Protein AF-A0A975RRR5-F1 (afdb_monomer_lite)

Sequence (77 aa):
MERSEMDEAILTEEELQRAVRRIFKLSQTDPEFRTLCLSNPNEAIQRITGKTVPVGVKIQFLDSASNEADGSRDAAT

Structure (mmCIF, N/CA/C/O backbone):
data_AF-A0A975RRR5-F1
#
_entry.id   AF-A0A975RRR5-F1
#
loop_
_atom_site.group_PDB
_atom_site.id
_atom_site.type_symbol
_atom_site.label_atom_id
_atom_site.label_alt_id
_atom_site.label_comp_id
_atom_site.label_asym_id
_atom_site.label_entity_id
_atom_site.label_seq_id
_atom_site.pdbx_PDB_ins_code
_atom_site.Cartn_x
_atom_site.Cartn_y
_atom_site.Cartn_z
_atom_site.occupancy
_atom_site.B_iso_or_equiv
_atom_site.auth_seq_id
_atom_site.auth_comp_id
_atom_site.auth_asym_id
_atom_site.auth_atom_id
_atom_site.pdbx_PDB_model_num
ATOM 1 N N . MET A 1 1 ? -20.168 -7.759 24.857 1.00 46.19 1 MET A N 1
ATOM 2 C CA . MET A 1 1 ? -18.925 -7.160 25.395 1.00 46.19 1 MET A CA 1
ATOM 3 C C . MET A 1 1 ? -17.882 -7.407 24.319 1.00 46.19 1 MET A C 1
ATOM 5 O O . MET A 1 1 ? -17.178 -8.389 24.402 1.00 46.19 1 MET A O 1
ATOM 9 N N . GLU A 1 2 ? -17.918 -6.644 23.222 1.00 51.19 2 GLU A N 1
ATOM 10 C CA . GLU A 1 2 ? -17.269 -7.038 21.948 1.00 51.19 2 GLU A CA 1
ATOM 11 C C . GLU A 1 2 ? -16.755 -5.801 21.188 1.00 51.19 2 GLU A C 1
ATOM 13 O O . GLU A 1 2 ? -17.064 -5.586 20.023 1.00 51.19 2 GLU A O 1
ATOM 18 N N . ARG A 1 3 ? -16.037 -4.903 21.869 1.00 51.06 3 ARG A N 1
ATOM 19 C CA . ARG A 1 3 ? -15.430 -3.719 21.225 1.00 51.06 3 ARG A CA 1
ATOM 20 C C . ARG A 1 3 ? -13.918 -3.626 21.425 1.00 51.06 3 ARG A C 1
ATOM 22 O O . ARG A 1 3 ? -13.367 -2.547 21.303 1.00 51.06 3 ARG A O 1
ATOM 29 N N . SER A 1 4 ? -13.256 -4.738 21.740 1.00 52.22 4 SER A N 1
ATOM 30 C CA . SER A 1 4 ? -11.848 -4.707 22.161 1.00 52.22 4 SER A CA 1
ATOM 31 C C . SER A 1 4 ? -10.890 -5.516 21.283 1.00 52.22 4 SER A C 1
ATOM 33 O O . SER A 1 4 ? -9.691 -5.350 21.442 1.00 5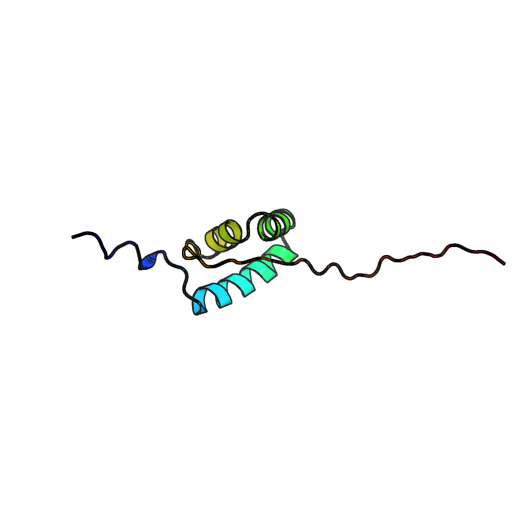2.22 4 SER A O 1
ATOM 35 N N . GLU A 1 5 ? -11.372 -6.315 20.324 1.00 52.62 5 GLU A N 1
ATOM 36 C CA . GLU A 1 5 ? -10.502 -7.075 19.401 1.00 52.62 5 GLU A CA 1
ATOM 37 C C . GLU A 1 5 ? -10.299 -6.393 18.034 1.00 52.62 5 GLU A C 1
ATOM 39 O O . GLU A 1 5 ? -9.395 -6.765 17.292 1.00 52.62 5 GLU A O 1
ATOM 44 N N . MET A 1 6 ? -11.095 -5.373 17.680 1.00 53.53 6 MET A N 1
ATOM 45 C CA . MET A 1 6 ? -10.961 -4.713 16.369 1.00 53.53 6 MET A CA 1
ATOM 46 C C . MET A 1 6 ? -9.863 -3.642 16.310 1.00 53.53 6 MET A C 1
ATOM 48 O O . MET A 1 6 ? -9.380 -3.364 15.217 1.00 53.53 6 MET A O 1
ATOM 52 N N . ASP A 1 7 ? -9.432 -3.069 17.439 1.00 52.75 7 ASP A N 1
ATOM 53 C CA . ASP A 1 7 ? -8.398 -2.019 17.463 1.00 52.75 7 ASP A CA 1
ATOM 54 C C . ASP A 1 7 ? -6.970 -2.565 17.266 1.00 52.75 7 ASP A C 1
ATOM 56 O O . ASP A 1 7 ? -6.107 -1.869 16.735 1.00 52.75 7 ASP A O 1
ATOM 60 N N . GLU A 1 8 ? -6.701 -3.826 17.619 1.00 57.62 8 GLU A N 1
ATOM 61 C CA . GLU A 1 8 ? -5.343 -4.397 17.551 1.00 57.62 8 GLU A CA 1
ATOM 62 C C . GLU A 1 8 ? -4.907 -4.734 16.107 1.00 57.62 8 GLU A C 1
ATOM 64 O O . GLU A 1 8 ? -3.714 -4.755 15.782 1.00 57.62 8 GLU A O 1
ATOM 69 N N . ALA A 1 9 ? -5.884 -4.914 15.211 1.00 71.12 9 ALA A N 1
ATOM 70 C CA . ALA A 1 9 ? -5.684 -5.182 13.786 1.00 71.12 9 ALA A CA 1
ATOM 71 C C . ALA A 1 9 ? -5.570 -3.911 12.919 1.00 71.12 9 ALA A C 1
ATOM 73 O O . ALA A 1 9 ? -5.298 -4.009 11.715 1.00 71.12 9 ALA A O 1
ATOM 74 N N . ILE A 1 10 ? -5.770 -2.723 13.504 1.00 81.19 10 ILE A N 1
ATOM 75 C CA . ILE A 1 10 ? -5.675 -1.452 12.783 1.00 81.19 10 ILE A CA 1
ATOM 76 C C . ILE A 1 10 ? -4.210 -1.032 12.672 1.00 81.19 10 ILE A C 1
ATOM 78 O O . ILE A 1 10 ? -3.454 -1.007 13.645 1.00 81.19 10 ILE A O 1
ATOM 82 N N . LEU A 1 11 ? -3.802 -0.706 11.448 1.00 85.62 11 LEU A N 1
ATOM 83 C CA . LEU A 1 11 ? -2.472 -0.191 11.165 1.00 85.62 11 LEU A CA 1
ATOM 84 C C . LEU A 1 11 ? -2.299 1.230 11.721 1.00 85.62 11 LEU A C 1
ATOM 86 O O . LEU A 1 11 ? -3.012 2.150 11.319 1.00 85.62 11 LEU A O 1
ATOM 90 N N . THR A 1 12 ? -1.306 1.414 12.589 1.00 88.69 12 THR A N 1
ATOM 91 C CA . THR A 1 12 ? -0.906 2.740 13.088 1.00 88.69 12 THR A CA 1
ATOM 92 C C . THR A 1 12 ? 0.037 3.458 12.116 1.00 88.69 12 THR A C 1
ATOM 94 O O . THR A 1 12 ? 0.653 2.842 11.242 1.00 88.69 12 THR A O 1
ATOM 97 N N . GLU A 1 13 ? 0.209 4.772 12.277 1.00 85.56 13 GLU A N 1
ATOM 98 C CA . GLU A 1 13 ? 1.115 5.561 11.430 1.00 85.56 13 GLU A CA 1
ATOM 99 C C . GLU A 1 13 ? 2.580 5.100 11.539 1.00 85.56 13 GLU A C 1
ATOM 101 O O . GLU A 1 13 ? 3.267 4.944 10.526 1.00 85.56 13 GLU A O 1
ATOM 106 N N . GLU A 1 14 ? 3.064 4.809 12.749 1.00 87.88 14 GLU A N 1
ATOM 107 C CA . GLU A 1 14 ? 4.436 4.327 12.957 1.00 87.88 14 GLU A CA 1
ATOM 108 C C . GLU A 1 14 ? 4.694 2.970 12.285 1.00 87.88 14 GLU A C 1
ATOM 110 O O . GLU A 1 14 ? 5.789 2.692 11.775 1.00 87.88 14 GLU A O 1
ATOM 115 N N . GLU A 1 15 ? 3.686 2.100 12.295 1.00 88.81 15 GLU A N 1
ATOM 116 C CA . GLU A 1 15 ? 3.737 0.804 11.629 1.00 88.81 15 GLU A CA 1
ATOM 117 C C . GLU A 1 15 ? 3.688 0.966 10.117 1.00 88.81 15 GLU A C 1
ATOM 119 O O . GLU A 1 15 ? 4.469 0.315 9.422 1.00 88.81 15 GLU A O 1
ATOM 124 N N . LEU A 1 16 ? 2.859 1.882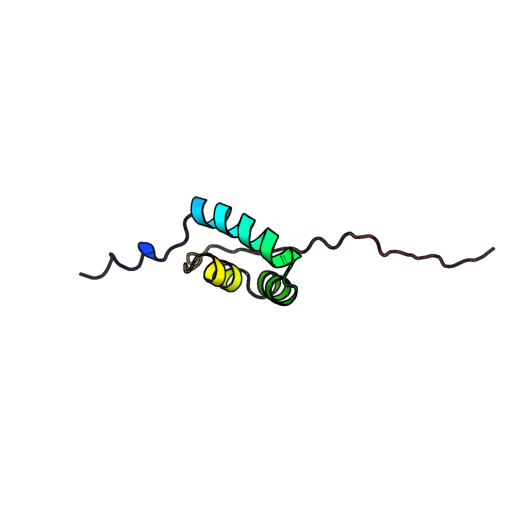 9.611 1.00 88.94 16 LEU A N 1
ATOM 125 C CA . LEU A 1 16 ? 2.818 2.228 8.196 1.00 88.94 16 LEU A CA 1
ATOM 126 C C . LEU A 1 16 ? 4.183 2.736 7.716 1.00 88.94 16 LEU A C 1
ATOM 128 O O . LEU A 1 16 ? 4.703 2.239 6.719 1.00 88.94 16 LEU A O 1
ATOM 132 N N . GLN A 1 17 ? 4.833 3.647 8.445 1.00 89.88 17 GLN A N 1
ATOM 133 C CA . GLN A 1 17 ? 6.163 4.146 8.070 1.00 89.88 17 GLN A CA 1
ATOM 134 C C . GLN A 1 17 ? 7.240 3.049 8.064 1.00 89.88 17 GLN A C 1
ATOM 136 O O . GLN A 1 17 ? 8.179 3.072 7.255 1.00 89.88 17 GLN A O 1
ATOM 141 N N . ARG A 1 18 ? 7.146 2.068 8.970 1.00 91.00 18 ARG A N 1
ATOM 142 C CA . ARG A 1 18 ? 8.022 0.885 8.947 1.00 91.00 18 ARG A CA 1
ATOM 143 C C . ARG A 1 18 ? 7.692 -0.040 7.776 1.00 91.00 18 ARG A C 1
ATOM 145 O O . ARG A 1 18 ? 8.616 -0.533 7.125 1.00 91.00 18 ARG A O 1
ATOM 152 N N . ALA A 1 19 ? 6.410 -0.236 7.487 1.00 91.25 19 ALA A N 1
ATOM 153 C CA . ALA A 1 19 ? 5.929 -1.054 6.384 1.00 91.25 19 ALA A CA 1
ATOM 154 C C . ALA A 1 19 ? 6.388 -0.498 5.038 1.00 91.25 19 ALA A C 1
ATOM 156 O O . ALA A 1 19 ? 6.986 -1.233 4.261 1.00 91.25 19 ALA A O 1
ATOM 157 N N . VAL A 1 20 ? 6.221 0.806 4.803 1.00 90.50 20 VAL A N 1
ATOM 158 C CA . VAL A 1 20 ? 6.614 1.480 3.556 1.00 90.50 20 VAL A CA 1
ATOM 159 C C . VAL A 1 20 ? 8.096 1.267 3.250 1.00 90.50 20 VAL A C 1
ATOM 161 O O . VAL A 1 20 ? 8.449 0.950 2.119 1.00 90.50 20 VAL A O 1
ATOM 164 N N . ARG A 1 21 ? 8.979 1.334 4.256 1.00 92.31 21 ARG A N 1
ATOM 165 C CA . ARG A 1 21 ? 10.415 1.059 4.065 1.00 92.31 21 ARG A CA 1
ATOM 166 C C . ARG A 1 21 ? 10.702 -0.385 3.648 1.00 92.31 21 ARG A C 1
ATOM 168 O O . ARG A 1 21 ? 11.622 -0.616 2.866 1.00 92.31 21 ARG A O 1
ATOM 175 N N . ARG A 1 22 ? 9.947 -1.359 4.166 1.00 92.69 22 ARG A N 1
ATOM 176 C CA . ARG A 1 22 ? 10.057 -2.769 3.750 1.00 92.69 22 ARG A CA 1
ATOM 177 C C . ARG A 1 22 ? 9.475 -2.987 2.360 1.00 92.69 22 ARG A C 1
ATOM 179 O O . ARG A 1 22 ? 10.141 -3.606 1.541 1.00 92.69 22 ARG A O 1
ATOM 186 N N . ILE A 1 23 ? 8.297 -2.429 2.095 1.00 92.50 23 ILE A N 1
ATOM 187 C CA . ILE A 1 23 ? 7.620 -2.464 0.796 1.00 92.50 23 ILE A CA 1
ATOM 188 C C . ILE A 1 23 ? 8.539 -1.912 -0.290 1.00 92.50 23 ILE A C 1
ATOM 190 O O . ILE A 1 23 ? 8.742 -2.576 -1.296 1.00 92.50 23 ILE A O 1
ATOM 194 N N . PHE A 1 24 ? 9.170 -0.760 -0.048 1.00 90.25 24 PHE A N 1
ATOM 195 C CA . PHE A 1 24 ? 10.100 -0.134 -0.986 1.00 90.25 24 PHE A CA 1
ATOM 196 C C . PHE A 1 24 ? 11.325 -1.001 -1.300 1.00 90.25 24 PHE A C 1
ATOM 198 O O . PHE A 1 24 ? 11.808 -1.005 -2.427 1.00 90.25 24 PHE A O 1
ATOM 205 N N . LYS A 1 25 ? 11.852 -1.735 -0.313 1.00 92.00 25 LYS A N 1
ATOM 206 C CA . LYS A 1 25 ? 12.963 -2.670 -0.547 1.00 92.00 25 LYS A CA 1
ATOM 207 C C . LYS A 1 25 ? 12.499 -3.904 -1.314 1.00 92.00 25 LYS A C 1
ATOM 209 O O . LYS A 1 25 ? 13.175 -4.320 -2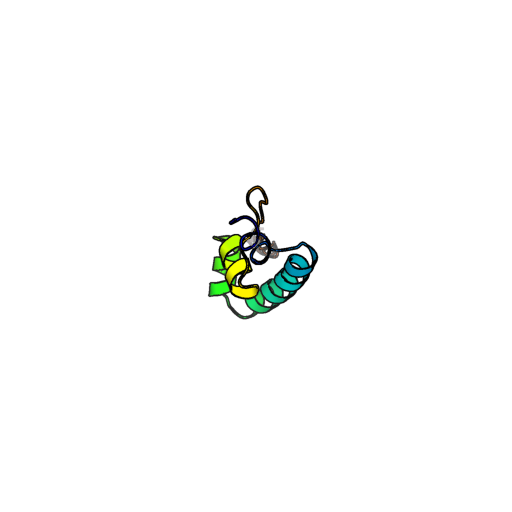.246 1.00 92.00 25 LYS A O 1
ATOM 214 N N . LEU A 1 26 ? 11.353 -4.469 -0.936 1.00 92.25 26 LEU A N 1
ATOM 215 C CA . LEU A 1 26 ? 10.823 -5.676 -1.564 1.00 92.25 26 LEU A CA 1
ATOM 216 C C . LEU A 1 26 ? 10.414 -5.408 -3.016 1.00 92.25 26 LEU A C 1
ATOM 218 O O . LEU A 1 26 ? 10.749 -6.193 -3.892 1.00 92.25 26 LEU A O 1
ATOM 222 N N . SER A 1 27 ? 9.790 -4.263 -3.297 1.00 90.88 27 SER A N 1
ATOM 223 C CA . SER A 1 27 ? 9.394 -3.877 -4.654 1.00 90.88 27 SER A CA 1
ATOM 224 C C . SER A 1 27 ? 10.584 -3.668 -5.597 1.00 90.88 27 SER A C 1
ATOM 226 O O . SER A 1 27 ? 10.419 -3.761 -6.812 1.00 90.88 27 SER A O 1
ATOM 228 N N . GLN A 1 28 ? 11.795 -3.416 -5.086 1.00 89.69 28 GLN A N 1
ATOM 229 C CA . GLN A 1 28 ? 13.006 -3.354 -5.912 1.00 89.69 28 GLN A CA 1
ATOM 230 C C . GLN A 1 28 ? 13.469 -4.737 -6.375 1.00 89.69 28 GLN A C 1
ATOM 232 O O . GLN A 1 28 ? 13.970 -4.856 -7.490 1.00 89.69 28 GLN A O 1
ATOM 237 N N . THR A 1 29 ? 13.289 -5.765 -5.546 1.00 92.75 29 THR A N 1
ATOM 238 C CA . THR A 1 29 ? 13.795 -7.124 -5.796 1.00 92.75 29 THR A CA 1
ATOM 239 C C . THR A 1 29 ? 12.731 -8.098 -6.298 1.00 92.75 29 THR A C 1
ATOM 241 O O . THR A 1 29 ? 13.081 -9.136 -6.845 1.00 92.75 29 THR A O 1
ATOM 244 N N . ASP A 1 30 ? 11.451 -7.776 -6.109 1.00 92.94 30 ASP A N 1
ATOM 245 C CA . ASP A 1 30 ? 10.301 -8.612 -6.457 1.00 92.94 30 ASP A CA 1
ATOM 246 C C . ASP A 1 30 ? 9.345 -7.840 -7.400 1.00 92.94 30 ASP A C 1
ATOM 248 O O . ASP A 1 30 ? 8.571 -6.981 -6.953 1.00 92.94 30 ASP A O 1
ATOM 252 N N . PRO A 1 31 ? 9.408 -8.107 -8.720 1.00 90.50 31 PRO A N 1
ATOM 253 C CA . PRO A 1 31 ? 8.554 -7.464 -9.721 1.00 90.50 31 PRO A CA 1
ATOM 254 C C . PRO A 1 31 ? 7.060 -7.793 -9.577 1.00 90.50 31 PRO A C 1
ATOM 256 O O . PRO A 1 31 ? 6.209 -6.953 -9.889 1.00 90.50 31 PRO A O 1
ATOM 259 N N . GLU A 1 32 ? 6.722 -8.989 -9.089 1.00 92.12 32 GLU A N 1
ATOM 260 C CA . GLU A 1 32 ? 5.328 -9.378 -8.852 1.00 92.12 32 GLU A CA 1
ATOM 261 C C . GLU A 1 32 ? 4.768 -8.579 -7.677 1.00 92.12 32 GLU A C 1
ATOM 263 O O . GLU A 1 32 ? 3.688 -7.989 -7.763 1.00 92.12 32 GLU A O 1
ATOM 268 N N . PHE A 1 33 ? 5.555 -8.455 -6.607 1.00 91.56 33 PHE A N 1
ATOM 269 C CA . PHE A 1 33 ? 5.201 -7.616 -5.472 1.00 91.56 33 PHE A CA 1
ATOM 270 C C . PHE A 1 33 ? 5.135 -6.129 -5.840 1.00 91.56 33 PHE A C 1
ATOM 272 O O . PHE A 1 33 ? 4.263 -5.413 -5.345 1.00 91.56 33 PHE A O 1
ATOM 279 N N . ARG A 1 34 ? 5.998 -5.643 -6.743 1.00 91.31 34 ARG A N 1
ATOM 280 C CA . ARG A 1 34 ? 5.895 -4.271 -7.273 1.00 91.31 34 ARG A CA 1
ATOM 281 C C . ARG A 1 34 ? 4.547 -4.043 -7.953 1.00 91.31 34 ARG A C 1
ATOM 283 O O . ARG A 1 34 ? 3.868 -3.068 -7.641 1.00 91.31 34 ARG A O 1
ATOM 290 N N . THR A 1 35 ? 4.134 -4.963 -8.820 1.00 92.69 35 THR A N 1
ATOM 291 C CA . THR A 1 35 ? 2.825 -4.911 -9.490 1.00 92.69 35 THR A CA 1
ATOM 292 C C . THR A 1 35 ? 1.674 -4.936 -8.484 1.00 92.69 35 THR A C 1
ATOM 294 O O . THR A 1 35 ? 0.713 -4.172 -8.628 1.00 92.69 35 THR A O 1
ATOM 297 N N . LEU A 1 36 ? 1.790 -5.752 -7.429 1.00 92.81 36 LEU A N 1
ATOM 298 C CA . LEU A 1 36 ? 0.823 -5.783 -6.332 1.00 92.81 36 LEU A CA 1
ATOM 299 C C . LEU A 1 36 ? 0.720 -4.427 -5.627 1.00 92.81 36 LEU A C 1
ATOM 301 O O . LEU A 1 36 ? -0.385 -3.962 -5.382 1.00 92.81 36 LEU A O 1
ATOM 305 N N . CYS A 1 37 ? 1.840 -3.757 -5.345 1.00 93.12 37 CYS A N 1
ATOM 306 C CA . CYS A 1 37 ? 1.826 -2.439 -4.705 1.00 93.12 37 CYS A CA 1
ATOM 307 C C . CYS A 1 37 ? 1.062 -1.399 -5.538 1.00 93.12 37 CYS A C 1
ATOM 309 O O . CYS A 1 37 ? 0.330 -0.583 -4.981 1.00 93.12 37 CYS A O 1
ATOM 311 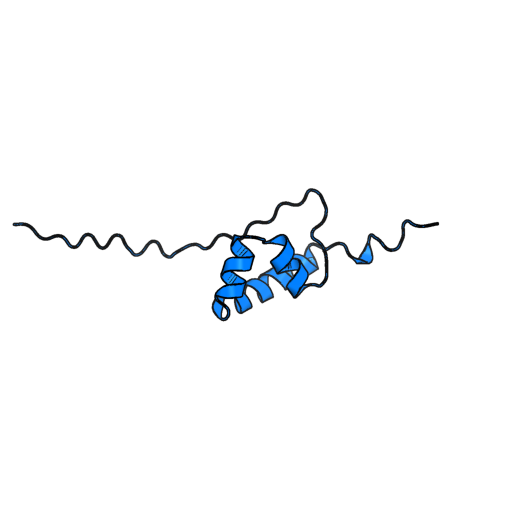N N . LEU A 1 38 ? 1.209 -1.436 -6.863 1.00 91.88 38 LEU A N 1
ATOM 312 C CA . LEU A 1 38 ? 0.549 -0.494 -7.772 1.00 91.88 38 LEU A CA 1
ATOM 313 C C . LEU A 1 38 ? -0.938 -0.813 -7.977 1.00 91.88 38 LEU A C 1
ATOM 315 O O . LEU A 1 38 ? -1.748 0.101 -8.109 1.00 91.88 38 LEU A O 1
ATOM 319 N N . SER A 1 39 ? -1.299 -2.098 -7.980 1.00 93.38 39 SER A N 1
ATOM 320 C CA . SER A 1 39 ? -2.673 -2.550 -8.240 1.00 93.38 39 SER A CA 1
ATOM 321 C C . SER A 1 39 ? -3.530 -2.585 -6.972 1.00 93.38 39 SER A C 1
ATOM 323 O O . SER A 1 39 ? -4.692 -2.184 -6.994 1.00 93.38 39 SER A O 1
ATOM 325 N N . ASN A 1 40 ? -2.961 -3.062 -5.862 1.00 92.69 40 ASN A N 1
ATOM 326 C CA . ASN A 1 40 ? -3.635 -3.219 -4.577 1.00 92.69 40 ASN A CA 1
ATOM 327 C C . ASN A 1 40 ? -2.713 -2.848 -3.390 1.00 92.69 40 ASN A C 1
ATOM 329 O O . ASN A 1 40 ? -2.157 -3.717 -2.709 1.00 92.69 40 ASN A O 1
ATOM 333 N N . PRO A 1 41 ? -2.560 -1.544 -3.098 1.00 91.62 41 PRO A N 1
ATOM 334 C CA . PRO A 1 41 ? -1.683 -1.050 -2.033 1.00 91.62 41 PRO A CA 1
ATOM 335 C C . PRO A 1 41 ? -2.066 -1.568 -0.640 1.00 91.62 41 PRO A C 1
ATOM 337 O O . PRO A 1 41 ? -1.190 -1.832 0.184 1.00 91.62 41 PRO A O 1
ATOM 340 N N . ASN A 1 42 ? -3.363 -1.738 -0.371 1.00 91.50 42 ASN A N 1
ATOM 341 C CA . ASN A 1 42 ? -3.847 -2.199 0.931 1.00 91.50 42 ASN A CA 1
ATOM 342 C C . ASN A 1 42 ? -3.438 -3.652 1.194 1.00 91.50 42 ASN A C 1
ATOM 344 O O . ASN A 1 42 ? -2.986 -3.976 2.291 1.00 91.50 42 ASN A O 1
ATOM 348 N N . GLU A 1 43 ? -3.537 -4.505 0.175 1.00 91.06 43 GLU A N 1
ATOM 349 C CA . GLU A 1 43 ? -3.100 -5.899 0.249 1.00 91.06 43 GLU A CA 1
ATOM 350 C C . GLU A 1 43 ? -1.577 -6.004 0.389 1.00 91.06 43 GLU A C 1
ATOM 352 O O . GLU A 1 43 ? -1.085 -6.778 1.210 1.00 91.06 43 GLU A O 1
ATOM 357 N N . ALA A 1 44 ? -0.816 -5.174 -0.333 1.00 91.94 44 ALA A N 1
ATOM 358 C CA . ALA A 1 44 ? 0.638 -5.117 -0.184 1.00 91.94 44 ALA A CA 1
ATOM 359 C C . ALA A 1 44 ? 1.055 -4.752 1.252 1.00 91.94 44 ALA A C 1
ATOM 361 O O . ALA A 1 44 ? 1.957 -5.374 1.818 1.00 91.94 44 ALA A O 1
ATOM 362 N N . ILE A 1 45 ? 0.377 -3.780 1.869 1.00 91.50 45 ILE A N 1
ATOM 363 C CA . ILE A 1 45 ? 0.619 -3.394 3.264 1.00 91.50 45 ILE A CA 1
ATOM 364 C C . ILE A 1 45 ? 0.241 -4.528 4.212 1.00 91.50 45 ILE A C 1
ATOM 366 O O . ILE A 1 45 ? 1.060 -4.897 5.052 1.00 91.50 45 ILE A O 1
ATOM 370 N N . GLN A 1 46 ? -0.935 -5.131 4.036 1.00 91.50 46 GLN A N 1
ATOM 371 C CA . GLN A 1 46 ? -1.390 -6.250 4.858 1.00 91.50 46 GLN A CA 1
ATOM 372 C C . GLN A 1 46 ? -0.436 -7.448 4.784 1.00 91.50 46 GLN A C 1
ATOM 374 O O . GLN A 1 46 ? -0.149 -8.067 5.804 1.00 91.50 46 GLN A O 1
ATOM 379 N N . ARG A 1 47 ? 0.132 -7.743 3.611 1.00 90.69 47 ARG A N 1
ATOM 380 C CA . ARG A 1 47 ? 1.109 -8.828 3.430 1.00 90.69 47 ARG A CA 1
ATOM 381 C C . ARG A 1 47 ? 2.411 -8.598 4.206 1.00 90.69 47 ARG A C 1
ATOM 383 O O . ARG A 1 47 ? 3.079 -9.560 4.571 1.00 90.69 47 ARG A O 1
ATOM 390 N N . ILE A 1 48 ? 2.772 -7.339 4.467 1.00 91.19 48 ILE A N 1
ATOM 391 C CA . ILE A 1 48 ? 4.000 -6.960 5.184 1.00 91.19 48 ILE A CA 1
ATOM 392 C C . ILE A 1 48 ? 3.769 -6.772 6.685 1.00 91.19 48 ILE A C 1
ATOM 394 O O . ILE A 1 48 ? 4.669 -7.049 7.481 1.00 91.19 48 ILE A O 1
ATOM 398 N N . THR A 1 49 ? 2.603 -6.264 7.078 1.00 88.94 49 THR A N 1
ATOM 399 C CA . THR A 1 49 ? 2.303 -5.890 8.469 1.00 88.94 49 THR A CA 1
ATOM 400 C C . THR A 1 49 ? 1.388 -6.879 9.179 1.00 88.94 49 THR A C 1
ATOM 402 O O . THR A 1 49 ? 1.331 -6.857 10.403 1.00 88.94 49 THR A O 1
ATOM 405 N N . GLY A 1 50 ? 0.658 -7.715 8.436 1.00 90.19 50 GLY A N 1
ATOM 406 C CA . GLY A 1 50 ? -0.444 -8.533 8.949 1.00 90.19 50 GLY A CA 1
ATOM 407 C C . GLY A 1 50 ? -1.687 -7.723 9.330 1.00 90.19 50 GLY A C 1
ATOM 408 O O . GLY A 1 50 ? -2.665 -8.300 9.797 1.00 90.19 50 GLY A O 1
ATOM 409 N N . LYS A 1 51 ? -1.663 -6.398 9.138 1.00 88.56 51 LYS A N 1
ATOM 410 C CA . LYS A 1 51 ? -2.691 -5.462 9.600 1.00 88.56 51 LYS A CA 1
ATOM 411 C C . LYS A 1 51 ? -3.449 -4.841 8.443 1.00 88.56 51 LYS A C 1
ATOM 413 O O . LYS A 1 51 ? -2.905 -4.620 7.361 1.00 88.56 51 LYS A O 1
ATOM 418 N N . THR A 1 52 ? -4.706 -4.512 8.696 1.00 87.81 52 THR A N 1
ATOM 419 C CA . THR A 1 52 ? -5.560 -3.849 7.715 1.00 87.81 52 THR A CA 1
ATOM 420 C C . THR A 1 52 ? -5.395 -2.340 7.777 1.00 87.81 52 THR A C 1
ATOM 422 O O . THR A 1 52 ? -5.306 -1.745 8.854 1.00 87.81 52 THR A O 1
ATOM 425 N N . VAL A 1 53 ? -5.384 -1.714 6.602 1.00 87.00 53 VAL A N 1
ATOM 426 C CA . VAL A 1 53 ? -5.465 -0.258 6.489 1.00 87.00 53 VAL A CA 1
ATOM 427 C C . VAL A 1 53 ? -6.843 0.190 7.003 1.00 87.00 53 VAL A C 1
ATOM 429 O O . VAL A 1 53 ? -7.849 -0.375 6.565 1.00 87.00 53 VAL A O 1
ATOM 432 N N . PRO A 1 54 ? -6.917 1.165 7.930 1.00 84.81 54 PRO A N 1
ATOM 433 C CA . PRO A 1 54 ? -8.190 1.618 8.477 1.00 84.81 54 PRO A CA 1
ATOM 434 C C . PRO A 1 54 ? -9.143 2.163 7.407 1.00 84.81 54 PRO A C 1
ATOM 436 O O . PRO A 1 54 ? -8.737 2.804 6.433 1.00 84.81 54 PRO A O 1
ATOM 439 N N . VAL A 1 55 ? -10.439 1.930 7.622 1.00 79.31 55 VAL A N 1
ATOM 440 C CA . VAL A 1 55 ? -11.507 2.404 6.734 1.00 79.31 55 VAL A CA 1
ATOM 441 C C . VAL A 1 55 ? -11.452 3.931 6.638 1.00 79.31 55 VAL A C 1
ATOM 443 O O . VAL A 1 55 ? -11.414 4.624 7.650 1.00 79.31 55 VAL A O 1
ATOM 446 N N . GLY A 1 56 ? -11.444 4.457 5.410 1.00 83.25 56 GLY A N 1
ATOM 447 C CA . GLY A 1 56 ? -11.348 5.896 5.133 1.00 83.25 56 GLY A CA 1
ATOM 448 C C . GLY A 1 56 ? -9.935 6.394 4.814 1.00 83.25 56 GLY A C 1
ATOM 449 O O . GLY A 1 56 ? -9.794 7.496 4.287 1.00 83.25 56 GLY A O 1
ATOM 450 N N . VAL A 1 57 ? -8.897 5.582 5.041 1.00 85.00 57 VAL A N 1
ATOM 451 C CA . VAL A 1 57 ? -7.533 5.895 4.597 1.00 85.00 57 VAL A CA 1
ATOM 452 C C . VAL A 1 57 ? -7.324 5.384 3.174 1.00 85.00 57 VAL A C 1
ATOM 454 O O . VAL A 1 57 ? -7.570 4.218 2.866 1.00 85.00 57 VAL A O 1
ATOM 457 N N . LYS A 1 58 ? -6.848 6.267 2.291 1.00 87.19 58 LYS A N 1
ATOM 458 C CA . LYS A 1 58 ? -6.516 5.934 0.904 1.00 87.19 58 LYS A CA 1
ATOM 459 C C . LYS A 1 58 ? -5.007 5.990 0.711 1.00 87.19 58 LYS A C 1
ATOM 461 O O . LYS A 1 58 ? -4.404 7.047 0.872 1.00 87.19 58 LYS A O 1
ATOM 466 N N . ILE A 1 59 ? -4.416 4.859 0.340 1.00 88.00 59 ILE A N 1
ATOM 467 C CA . ILE A 1 59 ? -2.985 4.731 0.057 1.00 88.00 59 ILE A CA 1
ATOM 468 C C . ILE A 1 59 ? -2.817 4.407 -1.426 1.00 88.00 59 ILE A C 1
ATOM 470 O O . ILE A 1 59 ? -3.595 3.634 -1.979 1.00 88.00 59 ILE A O 1
ATOM 474 N N . GLN A 1 60 ? -1.821 5.008 -2.072 1.00 90.12 60 GLN A N 1
ATOM 475 C CA . GLN A 1 60 ? -1.409 4.686 -3.437 1.00 90.12 60 GLN A CA 1
ATOM 476 C C . GLN A 1 60 ? 0.113 4.655 -3.505 1.00 90.12 60 GLN A C 1
ATOM 478 O O . GLN A 1 60 ? 0.776 5.548 -2.977 1.00 90.12 60 GLN A O 1
ATOM 483 N N . PHE A 1 61 ? 0.653 3.638 -4.172 1.00 89.94 61 PHE A N 1
ATOM 484 C CA . PHE A 1 61 ? 2.044 3.635 -4.602 1.00 89.94 61 PHE A CA 1
ATOM 485 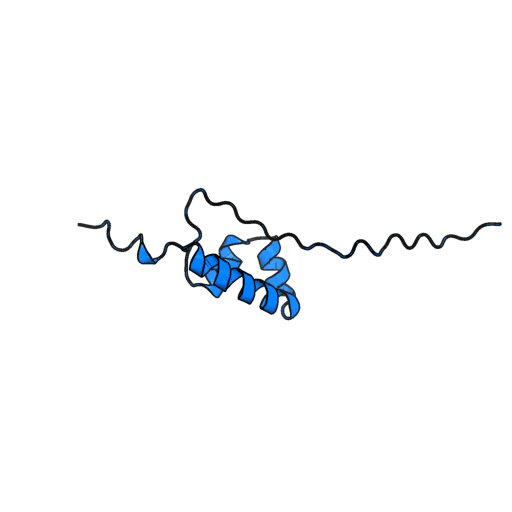C C . PHE A 1 61 ? 2.109 4.180 -6.025 1.00 89.94 61 PHE A C 1
ATOM 487 O O . PHE A 1 61 ? 1.286 3.828 -6.868 1.00 89.94 61 PHE A O 1
ATOM 494 N N . LEU A 1 62 ? 3.083 5.047 -6.276 1.00 88.00 62 LEU A N 1
ATOM 495 C CA . LEU A 1 62 ? 3.375 5.579 -7.598 1.00 88.00 62 LEU A CA 1
ATOM 496 C C . LEU A 1 62 ? 4.758 5.075 -7.996 1.00 88.00 62 LEU A C 1
ATOM 498 O O . LEU A 1 62 ? 5.722 5.282 -7.258 1.00 88.00 62 LEU A O 1
ATOM 502 N N . ASP A 1 63 ? 4.838 4.398 -9.138 1.00 83.69 63 ASP A N 1
ATOM 503 C CA . ASP A 1 63 ? 6.118 4.079 -9.760 1.00 83.69 63 ASP A CA 1
ATOM 504 C C . ASP A 1 63 ? 6.506 5.266 -10.634 1.00 83.69 63 ASP A C 1
ATOM 506 O O . ASP A 1 63 ? 5.956 5.479 -11.718 1.00 83.69 63 ASP A O 1
ATOM 510 N N . SER A 1 64 ? 7.403 6.096 -10.118 1.00 76.31 64 SER A N 1
ATOM 511 C CA . SER A 1 64 ? 8.033 7.134 -10.916 1.00 76.31 64 SER A CA 1
ATOM 512 C C . SER A 1 64 ? 8.986 6.436 -11.877 1.00 76.31 64 SER A C 1
ATOM 514 O O . SER A 1 64 ? 10.170 6.287 -11.574 1.00 76.31 64 SER A O 1
ATOM 516 N N . ALA A 1 65 ? 8.479 5.999 -13.032 1.00 63.75 65 ALA A N 1
ATOM 517 C CA . ALA A 1 65 ? 9.350 5.663 -14.143 1.00 63.75 65 ALA A CA 1
ATOM 518 C C . ALA A 1 65 ? 10.301 6.849 -14.325 1.00 63.75 65 ALA A C 1
ATOM 520 O O . ALA A 1 65 ? 9.852 7.995 -14.432 1.00 63.75 65 ALA A O 1
ATOM 521 N N . SER A 1 66 ? 11.613 6.600 -14.309 1.00 52.62 66 SER A N 1
ATOM 522 C CA . SER A 1 66 ? 12.549 7.567 -14.865 1.00 52.62 66 SER A CA 1
ATOM 523 C C . SER A 1 66 ? 12.023 7.884 -16.258 1.00 52.62 66 SER A C 1
ATOM 525 O O . SER A 1 66 ? 11.978 7.008 -17.119 1.00 52.62 66 SER A O 1
ATOM 527 N N . ASN A 1 67 ? 11.522 9.101 -16.444 1.00 50.44 67 ASN A N 1
ATOM 528 C CA . ASN A 1 67 ? 11.125 9.620 -17.738 1.00 50.44 67 ASN A CA 1
ATOM 529 C C . ASN A 1 67 ? 12.403 9.820 -18.563 1.00 50.44 67 ASN A C 1
ATOM 531 O O . ASN A 1 67 ? 12.868 10.935 -18.741 1.00 50.44 67 ASN A O 1
ATOM 535 N N . GLU A 1 68 ? 13.008 8.718 -18.988 1.00 56.47 68 GLU A N 1
ATOM 536 C CA . GLU A 1 68 ? 14.212 8.646 -19.810 1.00 56.47 68 GLU A CA 1
ATOM 537 C C . GLU A 1 68 ? 13.918 7.663 -20.950 1.00 56.47 68 GLU A C 1
ATOM 539 O O . GLU A 1 68 ? 14.571 6.636 -21.116 1.00 56.47 68 GLU A O 1
ATOM 544 N N . ALA A 1 69 ? 12.859 7.948 -21.707 1.00 52.16 69 ALA A N 1
ATOM 545 C CA . ALA A 1 69 ? 12.629 7.356 -23.018 1.00 52.16 69 ALA A CA 1
ATOM 546 C C . ALA A 1 69 ? 11.743 8.277 -23.873 1.00 52.16 69 ALA A C 1
ATOM 548 O O . ALA A 1 69 ? 10.701 7.860 -24.363 1.00 52.16 69 ALA A O 1
ATOM 549 N N . ASP A 1 70 ? 12.174 9.524 -24.081 1.00 52.78 70 ASP A N 1
ATOM 550 C CA . ASP A 1 70 ? 11.977 10.142 -25.397 1.00 52.78 70 ASP A CA 1
ATOM 551 C C . ASP A 1 70 ? 13.317 10.101 -26.131 1.00 52.78 70 ASP A C 1
ATOM 553 O O . ASP A 1 70 ? 14.069 11.067 -26.236 1.00 52.78 70 ASP A O 1
ATOM 557 N N . GLY A 1 71 ? 13.664 8.891 -26.559 1.00 55.75 71 GLY A N 1
ATOM 558 C CA . GLY A 1 71 ? 14.711 8.666 -27.534 1.00 55.75 71 GLY A CA 1
ATOM 559 C C . GLY A 1 71 ? 14.187 8.949 -28.934 1.00 55.75 71 GLY A C 1
ATOM 560 O O . GLY A 1 71 ? 14.223 8.047 -29.763 1.00 55.75 71 GLY A O 1
ATOM 561 N N . SER A 1 72 ? 13.745 10.176 -29.225 1.00 58.25 72 SER A N 1
ATOM 562 C CA . SER A 1 72 ? 13.627 10.636 -30.612 1.00 58.25 72 SER A CA 1
ATOM 563 C C . SER A 1 72 ? 15.021 11.005 -31.128 1.00 58.25 72 SER A C 1
ATOM 565 O O . SER A 1 72 ? 15.411 12.163 -31.273 1.00 58.25 72 SER A O 1
ATOM 567 N N . ARG A 1 73 ? 15.830 9.964 -31.347 1.00 60.66 73 ARG A N 1
ATOM 568 C CA . ARG A 1 73 ? 16.863 9.978 -32.379 1.00 60.66 73 ARG A CA 1
ATOM 569 C C . ARG A 1 73 ? 16.163 9.609 -33.677 1.00 60.66 73 ARG A C 1
ATOM 571 O O . ARG A 1 73 ? 16.242 8.461 -34.092 1.00 60.66 73 ARG A O 1
ATOM 578 N N . ASP A 1 74 ? 15.537 10.583 -34.317 1.00 57.28 74 ASP A N 1
ATOM 579 C CA . ASP A 1 74 ? 15.292 10.497 -35.749 1.00 57.28 74 ASP A CA 1
ATOM 580 C C . ASP A 1 74 ? 16.038 11.625 -36.454 1.00 57.28 74 ASP A C 1
ATOM 582 O O . ASP A 1 74 ? 15.845 12.819 -36.234 1.00 57.28 74 ASP A O 1
ATOM 586 N N . ALA A 1 75 ? 16.989 11.163 -37.256 1.00 59.97 75 ALA A N 1
ATOM 587 C CA . ALA A 1 75 ? 17.812 11.907 -38.177 1.00 59.97 75 ALA A CA 1
ATOM 588 C C . ALA A 1 75 ? 16.970 12.677 -39.202 1.00 5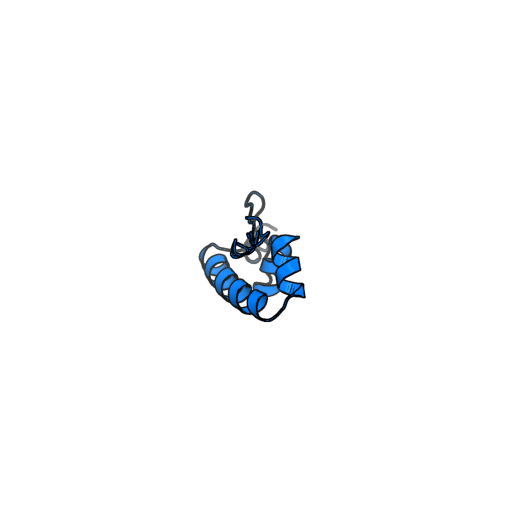9.97 75 ALA A C 1
ATOM 590 O O . ALA A 1 75 ? 16.038 12.108 -39.760 1.00 59.97 75 ALA A O 1
ATOM 591 N N . ALA A 1 76 ? 17.381 13.901 -39.548 1.00 54.09 76 ALA A N 1
ATOM 592 C CA . ALA A 1 76 ? 17.330 14.403 -40.924 1.00 54.09 76 ALA A CA 1
ATOM 593 C C . ALA A 1 76 ? 18.014 15.775 -41.063 1.00 54.09 76 ALA A C 1
ATOM 595 O O . ALA A 1 76 ? 17.578 16.745 -40.452 1.00 54.09 76 ALA A O 1
ATOM 596 N N . THR A 1 77 ? 18.964 15.802 -42.006 1.00 49.88 77 THR A N 1
ATOM 597 C CA . THR A 1 77 ? 19.550 16.943 -42.744 1.00 49.88 77 THR A CA 1
ATOM 598 C C . THR A 1 77 ? 20.600 17.798 -42.045 1.00 49.88 77 THR A C 1
ATOM 600 O O . THR A 1 77 ? 20.265 18.574 -41.129 1.00 49.88 77 THR A O 1
#

Secondary structure (DSSP, 8-state):
--SSSSSTTBPPHHHHHHHHHHHHHHHHH-HHHHHHHHH-HHHHHHHHHS-BPPTT---------------------

Radius of gyration: 18.5 Å; chains: 1; bounding box: 38×26×68 Å

Organism: NCBI:txid2840469

pLDDT: mean 79.63, std 16.05, range [46.19, 93.38]

Foldseek 3Di:
DPDPPQVVQEDDPVLVVVLVVVLVVCVVVPVVSVVCCQPPVQVSSCVRRVHGYDPPDDDHDDDPDPPPPPPPPDDDD

InterPro domains:
  IPR036648 Nitrile hydratase alpha /Thiocyanate hydrolase gamma superfamily [SSF56209] (13-66)